Protein AF-A7RFJ0-F1 (afdb_monomer_lite)

Sequence (125 aa):
MSFSPSDTSSQEKAMESMQNCIADVRLWARKNSSLMLNDKKTEFMIIGTRQQLLKVNIAGISVGDDVIMKSTPVRNLGSWFDETFSIATHITKTCSASFFHLHKYASTSPSKLLRRWCMHSSRVG

Foldseek 3Di:
DDFDLQDPVSLVVVLVVVQVVLVVVQVCCVVPPVDHDDLVLDADEAADDPVSVVSHPDQFHDHPPDTHGHDPQDADPHQTAGNPRDRVVVVVVVVVVVVVVVVVVVPQDPVNVVVVVVVVVVVVD

Organism: Nematostella vectensis (NCBI:txid45351)

Secondary structure (DSSP, 8-state):
----TT-HHHHHHHHHHHHHHHHHHHHHHHHHT-----GGG--B-----HHHHTT----EEEETTEEEEB-SSEEETTEEE-TT--SHHHHHHHHHHHHHHHHHHHTS-HHHHHHHHHHHHTT--

Radius of gyration: 22.12 Å; chains: 1; bounding box: 42×33×64 Å

pLDDT: mean 88.59, std 8.79, range [50.03, 97.06]

Structure (mmCIF, N/CA/C/O backbone):
data_AF-A7RFJ0-F1
#
_entry.id   AF-A7RFJ0-F1
#
loop_
_atom_site.group_PDB
_atom_site.id
_atom_site.type_symbol
_atom_site.label_atom_id
_atom_site.label_alt_id
_atom_site.label_comp_id
_atom_site.label_asym_id
_atom_site.label_entity_id
_atom_site.label_seq_id
_atom_site.pdbx_PDB_ins_code
_atom_site.Cartn_x
_atom_site.Cartn_y
_atom_site.Cartn_z
_atom_site.occupancy
_atom_site.B_iso_or_equiv
_atom_site.auth_seq_id
_atom_site.auth_comp_id
_atom_site.auth_asym_id
_atom_site.auth_atom_id
_atom_site.pdbx_PDB_model_num
ATOM 1 N N . MET A 1 1 ? -2.115 8.066 11.950 1.00 61.06 1 MET A N 1
ATOM 2 C CA . MET A 1 1 ? -2.956 7.399 12.967 1.00 61.06 1 MET A CA 1
ATOM 3 C C . MET A 1 1 ? -2.152 6.268 13.571 1.00 61.06 1 MET A C 1
ATOM 5 O O . MET A 1 1 ? -1.470 5.583 12.821 1.00 61.06 1 MET A O 1
ATOM 9 N N . SER A 1 2 ? -2.178 6.115 14.891 1.00 76.75 2 SER A N 1
ATOM 10 C CA . SER A 1 2 ? -1.557 4.983 15.584 1.00 76.75 2 SER A CA 1
ATOM 11 C C . SER A 1 2 ? -2.675 4.084 16.096 1.00 76.75 2 SER A C 1
ATOM 13 O O . SER A 1 2 ? -3.666 4.597 16.611 1.00 76.75 2 SER A O 1
ATOM 15 N N . PHE A 1 3 ? -2.546 2.774 15.920 1.00 87.94 3 PHE A N 1
ATOM 16 C CA . PHE A 1 3 ? -3.514 1.795 16.402 1.00 87.94 3 PHE A CA 1
ATOM 17 C C . PHE A 1 3 ? -2.772 0.605 17.004 1.00 87.94 3 PHE A C 1
ATOM 19 O O . PHE A 1 3 ? -1.637 0.313 16.622 1.00 87.94 3 PHE A O 1
ATOM 26 N N . SER A 1 4 ? -3.400 -0.071 17.963 1.00 90.00 4 SER A N 1
ATOM 27 C CA . SER A 1 4 ? -2.850 -1.292 18.541 1.00 90.00 4 SER A CA 1
ATOM 28 C C . SER A 1 4 ? -3.189 -2.469 17.627 1.00 90.00 4 SER A C 1
ATOM 30 O O . SER A 1 4 ? -4.363 -2.815 17.511 1.00 90.00 4 SER A O 1
ATOM 32 N N . PRO A 1 5 ? -2.207 -3.132 16.994 1.00 87.25 5 PRO A N 1
ATOM 33 C CA . PRO A 1 5 ? -2.489 -4.261 16.116 1.00 87.25 5 PRO A CA 1
ATOM 34 C C . PRO A 1 5 ? -2.922 -5.511 16.892 1.00 87.25 5 PRO A C 1
ATOM 36 O O . PRO A 1 5 ? -3.363 -6.466 16.280 1.00 87.25 5 PRO A O 1
ATOM 39 N N . SER A 1 6 ? -2.805 -5.538 18.222 1.00 89.25 6 SER A N 1
ATOM 40 C CA . SER A 1 6 ? -3.318 -6.651 19.033 1.00 89.25 6 SER A CA 1
ATOM 41 C C . SER A 1 6 ? -4.814 -6.529 19.340 1.00 89.25 6 SER A C 1
ATOM 43 O O . SER A 1 6 ? -5.420 -7.508 19.762 1.00 89.25 6 SER A O 1
ATOM 45 N N . ASP A 1 7 ? -5.398 -5.337 19.189 1.00 92.50 7 ASP A N 1
ATOM 46 C CA . ASP A 1 7 ? -6.805 -5.079 19.494 1.00 92.50 7 ASP A CA 1
ATOM 47 C C . ASP A 1 7 ? -7.617 -4.985 18.198 1.00 92.50 7 ASP A C 1
ATOM 49 O O . ASP A 1 7 ? -7.302 -4.198 17.305 1.00 92.50 7 ASP A O 1
ATOM 53 N N . THR A 1 8 ? -8.672 -5.793 18.096 1.00 91.75 8 THR A N 1
ATOM 54 C CA . THR A 1 8 ? -9.523 -5.843 16.897 1.00 91.75 8 THR A CA 1
ATOM 55 C C . THR A 1 8 ? -10.320 -4.550 16.741 1.00 91.75 8 THR A C 1
ATOM 57 O O . THR A 1 8 ? -10.358 -3.994 15.647 1.00 91.75 8 THR A O 1
ATOM 60 N N . SER A 1 9 ? -10.846 -3.989 17.837 1.00 92.88 9 SER A N 1
ATOM 61 C CA . SER A 1 9 ? -11.597 -2.727 17.780 1.00 92.88 9 SER A CA 1
ATOM 62 C C . SER A 1 9 ? -10.698 -1.566 17.347 1.00 92.88 9 SER A C 1
ATOM 64 O O . SER A 1 9 ? -11.092 -0.722 16.540 1.00 92.88 9 SER A O 1
ATOM 66 N N . SER A 1 10 ? -9.452 -1.532 17.831 1.00 93.50 10 SER A N 1
ATOM 67 C CA . SER A 1 10 ? -8.464 -0.552 17.379 1.00 93.50 10 SER A CA 1
ATOM 68 C C . SER A 1 10 ? -8.140 -0.677 15.886 1.00 93.50 10 SER A C 1
ATOM 70 O O . SER A 1 10 ? -7.924 0.354 15.247 1.00 93.50 10 SER A O 1
ATOM 72 N N . GLN A 1 11 ? -8.090 -1.893 15.333 1.00 92.88 11 GLN A N 1
ATOM 73 C CA . GLN A 1 11 ? -7.872 -2.124 13.900 1.00 92.88 11 GLN A CA 1
ATOM 74 C C . GLN A 1 11 ? -9.061 -1.661 13.056 1.00 92.88 11 GLN A C 1
ATOM 76 O O . GLN A 1 11 ? -8.864 -0.962 12.066 1.00 92.88 11 GLN A O 1
ATOM 81 N N . GLU A 1 12 ? -10.284 -1.989 13.471 1.00 93.06 12 GLU A N 1
ATOM 82 C CA . GLU A 1 12 ? -11.518 -1.564 12.796 1.00 93.06 12 GLU A CA 1
ATOM 83 C C . GLU A 1 12 ? -11.626 -0.038 12.732 1.00 93.06 12 GLU A C 1
ATOM 85 O O . GLU A 1 12 ? -11.838 0.520 11.658 1.00 93.06 12 GLU A O 1
ATOM 90 N N . LYS A 1 13 ? -11.364 0.656 13.847 1.00 94.12 13 LYS A N 1
ATOM 91 C CA . LYS A 1 13 ? -11.349 2.130 13.885 1.00 94.12 13 LYS A CA 1
ATOM 92 C C . LYS A 1 13 ? -10.289 2.729 12.965 1.00 94.12 13 LYS A C 1
ATOM 94 O O . LYS A 1 13 ? -10.523 3.759 12.332 1.00 94.12 13 LYS A O 1
ATOM 99 N N . ALA A 1 14 ? -9.108 2.112 12.901 1.00 93.38 14 ALA A N 1
ATOM 100 C CA . ALA A 1 14 ? -8.048 2.557 12.002 1.00 93.38 14 ALA A CA 1
ATOM 101 C C . ALA A 1 14 ? -8.443 2.379 10.530 1.00 93.38 14 ALA A C 1
ATOM 103 O O . ALA A 1 14 ? -8.160 3.256 9.713 1.00 93.38 14 ALA A O 1
ATOM 104 N N . MET A 1 15 ? -9.124 1.277 10.210 1.00 93.62 15 MET A N 1
ATOM 105 C CA . MET A 1 15 ? -9.657 1.007 8.879 1.00 93.62 15 MET A CA 1
ATOM 106 C C . MET A 1 15 ? -10.735 2.009 8.489 1.00 93.62 15 MET A C 1
ATOM 108 O O . MET A 1 15 ? -10.599 2.648 7.450 1.00 93.62 15 MET A O 1
ATOM 112 N N . GLU A 1 16 ? -11.728 2.229 9.348 1.00 94.56 16 GLU A N 1
ATOM 113 C CA . GLU A 1 16 ? -12.787 3.218 9.129 1.00 94.56 16 GLU A CA 1
ATOM 114 C C . GLU A 1 16 ? -12.198 4.612 8.880 1.00 94.56 16 GLU A C 1
ATOM 116 O O . GLU A 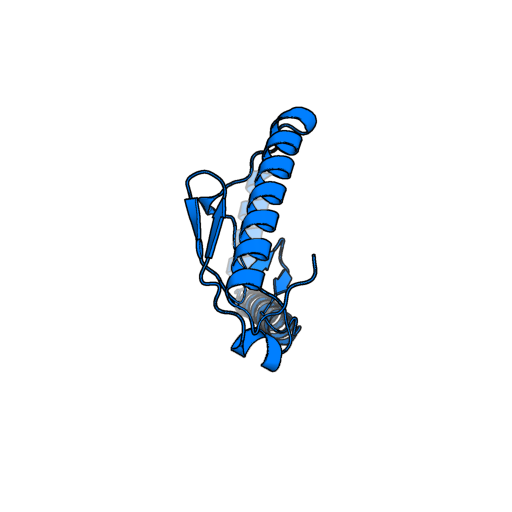1 16 ? -12.521 5.292 7.905 1.00 94.56 16 GLU A O 1
ATOM 121 N N . SER A 1 17 ? -11.247 5.018 9.719 1.00 95.06 17 SER A N 1
ATOM 122 C CA . SER A 1 17 ? -10.606 6.323 9.593 1.00 95.06 17 SER A CA 1
ATOM 123 C C . SER A 1 17 ? -9.779 6.445 8.302 1.00 95.06 17 SER A C 1
ATOM 125 O O . SER A 1 17 ? -9.741 7.514 7.690 1.00 95.06 17 SER A O 1
ATOM 127 N N . MET A 1 18 ? -9.141 5.360 7.848 1.00 94.44 18 MET A N 1
ATOM 128 C CA . MET A 1 18 ? -8.443 5.318 6.559 1.00 94.44 18 MET A CA 1
ATOM 129 C C . MET A 1 18 ? -9.421 5.410 5.381 1.00 94.44 18 MET A C 1
ATOM 131 O O . MET A 1 18 ? -9.171 6.156 4.438 1.00 94.44 18 MET A O 1
ATOM 135 N N . GLN A 1 19 ? -10.544 4.694 5.436 1.00 94.94 19 GLN A N 1
ATOM 136 C CA . GLN A 1 19 ? -11.579 4.720 4.399 1.00 94.94 19 GLN A CA 1
ATOM 137 C C . GLN A 1 19 ? -12.194 6.114 4.255 1.00 94.94 19 GLN A C 1
ATOM 139 O O . GLN A 1 19 ? -12.315 6.617 3.136 1.00 94.94 19 GLN A O 1
ATOM 144 N N . ASN A 1 20 ? -12.484 6.774 5.378 1.00 95.50 20 ASN A N 1
ATOM 145 C CA . ASN A 1 20 ? -12.961 8.156 5.398 1.00 95.50 20 ASN A CA 1
ATOM 146 C C . ASN A 1 20 ? -11.928 9.111 4.782 1.00 95.50 20 ASN A C 1
ATOM 148 O O . ASN A 1 20 ? -12.261 9.909 3.910 1.00 95.50 20 ASN A O 1
ATOM 152 N N . CYS A 1 21 ? -10.650 8.964 5.141 1.00 95.00 21 CYS A N 1
ATOM 153 C CA . CYS A 1 21 ? -9.576 9.760 4.547 1.00 95.00 21 CYS A CA 1
ATOM 154 C C . CYS A 1 21 ? -9.469 9.555 3.025 1.00 95.00 21 CYS A C 1
ATOM 156 O O . CYS A 1 21 ? -9.318 10.520 2.274 1.00 95.00 21 CYS A O 1
ATOM 158 N N . ILE A 1 22 ? -9.586 8.315 2.543 1.00 93.06 22 ILE A N 1
ATOM 159 C CA . ILE A 1 22 ? -9.594 8.021 1.105 1.00 93.06 22 ILE A CA 1
ATOM 160 C C . ILE A 1 22 ? -10.800 8.686 0.427 1.00 93.06 22 ILE A C 1
ATOM 162 O O . ILE A 1 22 ? -10.648 9.241 -0.664 1.00 93.06 22 ILE A O 1
ATOM 166 N N . ALA A 1 23 ? -11.980 8.672 1.052 1.00 93.19 23 ALA A N 1
ATOM 167 C CA . ALA A 1 23 ? -13.164 9.353 0.532 1.00 93.19 23 ALA A CA 1
ATOM 168 C C . ALA A 1 23 ? -12.940 10.871 0.406 1.00 93.19 23 ALA A C 1
ATOM 170 O O . ALA A 1 23 ? -13.220 11.441 -0.653 1.00 93.19 23 ALA A O 1
ATOM 171 N N . ASP A 1 24 ? -12.343 11.503 1.417 1.00 94.44 24 ASP A N 1
ATOM 172 C CA . ASP A 1 24 ? -12.002 12.930 1.394 1.00 94.44 24 ASP A CA 1
ATOM 173 C C . ASP A 1 24 ? -11.001 13.261 0.281 1.00 94.44 24 ASP A C 1
ATOM 175 O O . ASP A 1 24 ? -11.202 14.206 -0.489 1.00 94.44 24 ASP A O 1
ATOM 179 N N . VAL A 1 25 ? -9.952 12.446 0.125 1.00 91.94 25 VAL A N 1
ATOM 180 C CA . VAL A 1 25 ? -8.966 12.602 -0.956 1.00 91.94 25 VAL A CA 1
ATOM 181 C C . VAL A 1 25 ? -9.626 12.443 -2.327 1.00 91.94 25 VAL A C 1
ATOM 183 O O . VAL A 1 25 ? -9.327 13.215 -3.240 1.00 91.94 25 VAL A O 1
ATOM 186 N N . ARG A 1 26 ? -10.559 11.495 -2.491 1.00 90.56 26 ARG A N 1
ATOM 187 C CA . ARG A 1 26 ? -11.324 11.316 -3.739 1.00 90.56 26 ARG A CA 1
ATOM 188 C C . ARG A 1 26 ? -12.165 12.542 -4.062 1.00 90.56 26 ARG A C 1
ATOM 190 O O . ARG A 1 26 ? -12.161 12.991 -5.209 1.00 90.56 26 ARG A O 1
ATOM 197 N N . LEU A 1 27 ? -12.880 13.078 -3.076 1.00 91.88 27 LEU A N 1
ATOM 198 C CA . LEU A 1 27 ? -13.691 14.284 -3.241 1.00 91.88 27 LEU A CA 1
ATOM 199 C C . LEU A 1 27 ? -12.818 15.482 -3.614 1.00 91.88 27 LEU A C 1
ATOM 201 O O . LEU A 1 27 ? -13.122 16.193 -4.574 1.00 91.88 27 LEU A O 1
ATOM 205 N N . TRP A 1 28 ? -11.703 15.671 -2.908 1.00 93.94 28 TRP A N 1
ATOM 206 C CA . TRP A 1 28 ? -10.755 16.740 -3.192 1.00 93.94 28 TRP A CA 1
ATOM 207 C C . TRP A 1 28 ? -10.147 16.619 -4.596 1.00 93.94 28 TRP A C 1
ATOM 209 O O . TRP A 1 28 ? -10.123 17.613 -5.322 1.00 93.94 28 TRP A O 1
ATOM 219 N N . ALA A 1 29 ? -9.711 15.425 -5.008 1.00 91.19 29 ALA A N 1
ATOM 220 C CA . ALA A 1 29 ? -9.090 15.195 -6.313 1.00 91.19 29 ALA A CA 1
ATOM 221 C C . ALA A 1 29 ? -10.069 15.444 -7.472 1.00 91.19 29 ALA A C 1
ATOM 223 O O . ALA A 1 29 ? -9.740 16.135 -8.438 1.00 91.19 29 ALA A O 1
ATOM 224 N N . ARG A 1 30 ? -11.315 14.970 -7.342 1.00 88.94 30 ARG A N 1
ATOM 225 C CA . ARG A 1 30 ? -12.365 15.247 -8.333 1.00 88.94 30 ARG A CA 1
ATOM 226 C C . ARG A 1 30 ? -12.667 16.740 -8.435 1.00 88.94 30 ARG A C 1
ATOM 228 O O . ARG A 1 30 ? -12.839 17.246 -9.537 1.00 88.94 30 ARG A O 1
ATOM 235 N N . LYS A 1 31 ? -12.727 17.440 -7.297 1.00 91.06 31 LYS A N 1
ATOM 236 C CA . LYS A 1 31 ? -13.086 18.862 -7.247 1.00 91.06 31 LYS A CA 1
ATOM 237 C C . LYS A 1 31 ? -11.969 19.789 -7.737 1.00 91.06 31 LYS A C 1
ATOM 239 O O . LYS A 1 31 ? -12.278 20.815 -8.331 1.00 91.06 31 LYS A O 1
ATOM 244 N N . ASN A 1 32 ? -10.701 19.462 -7.470 1.00 90.69 32 ASN A N 1
ATOM 245 C CA . ASN A 1 32 ? -9.591 20.414 -7.617 1.00 90.69 32 ASN A CA 1
ATOM 246 C C . ASN A 1 32 ? -8.538 20.033 -8.666 1.00 90.69 32 ASN A C 1
ATOM 248 O O . ASN A 1 32 ? -7.758 20.896 -9.057 1.00 90.69 32 ASN A O 1
ATOM 252 N N . SER A 1 33 ? -8.466 18.776 -9.112 1.00 83.56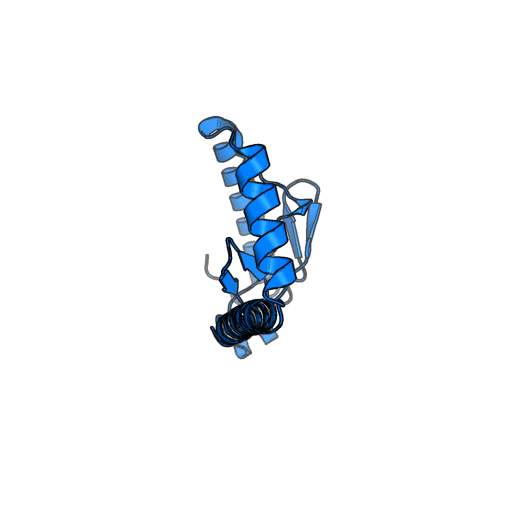 33 SER A N 1
ATOM 253 C CA . SER A 1 33 ? -7.402 18.323 -10.022 1.00 83.56 33 SER A CA 1
ATOM 254 C C . SER A 1 33 ? -7.898 17.531 -11.232 1.00 83.56 33 SER A C 1
ATOM 256 O O . SER A 1 33 ? -7.078 17.087 -12.033 1.00 83.56 33 SER A O 1
ATOM 258 N N . SER A 1 34 ? -9.218 17.357 -11.389 1.00 84.06 34 SER A N 1
ATOM 259 C CA . SER A 1 34 ? -9.836 16.502 -12.421 1.00 84.06 34 SER A CA 1
ATOM 260 C C . SER A 1 34 ? -9.255 15.078 -12.457 1.00 84.06 34 SER A C 1
ATOM 262 O O . SER A 1 34 ? -9.345 14.383 -13.469 1.00 84.06 34 SER A O 1
ATOM 264 N N . LEU A 1 35 ? -8.652 14.630 -11.350 1.00 85.50 35 LEU A N 1
ATOM 265 C CA . LEU A 1 35 ? -8.082 13.298 -11.208 1.00 85.50 35 LEU A CA 1
ATOM 266 C C . LEU A 1 35 ? -9.138 12.347 -10.647 1.00 85.50 35 LEU A C 1
ATOM 268 O O . LEU A 1 35 ? -9.819 12.643 -9.664 1.00 85.50 35 LEU A O 1
ATOM 272 N N . MET A 1 36 ? -9.238 11.168 -11.256 1.00 83.00 36 MET A N 1
ATOM 273 C CA . MET A 1 36 ? -10.082 10.079 -10.777 1.00 83.00 36 MET A CA 1
ATOM 274 C C . MET A 1 36 ? -9.215 8.900 -10.345 1.00 83.00 36 MET A C 1
ATOM 276 O O . MET A 1 36 ? -8.366 8.427 -11.101 1.00 83.00 36 MET A O 1
ATOM 280 N N . LEU A 1 37 ? -9.455 8.413 -9.128 1.00 81.25 37 LEU A N 1
ATOM 281 C CA . LEU A 1 37 ? -8.899 7.149 -8.659 1.00 81.25 37 LEU A CA 1
ATOM 282 C C . LEU A 1 37 ? -9.526 5.997 -9.450 1.00 81.25 37 LEU A C 1
ATOM 284 O O . LEU A 1 37 ? -10.746 5.921 -9.591 1.00 81.25 37 LEU A O 1
ATOM 288 N N . ASN A 1 38 ? -8.673 5.131 -9.998 1.00 83.69 38 ASN A N 1
ATOM 289 C CA . ASN A 1 38 ? -9.093 3.927 -10.700 1.00 83.69 38 ASN A CA 1
ATOM 290 C C . ASN A 1 38 ? -9.084 2.763 -9.714 1.00 83.69 38 ASN A C 1
ATOM 292 O O . ASN A 1 38 ? -8.044 2.140 -9.496 1.00 83.69 38 ASN A O 1
ATOM 296 N N . ASP A 1 39 ? -10.245 2.485 -9.135 1.00 80.31 39 ASP A N 1
ATOM 297 C CA . ASP A 1 39 ? -10.403 1.489 -8.073 1.00 80.31 39 ASP A CA 1
ATOM 298 C C . ASP A 1 39 ? -9.920 0.104 -8.536 1.00 80.31 39 ASP A C 1
ATOM 300 O O . ASP A 1 39 ? -9.146 -0.544 -7.838 1.00 80.31 39 ASP A O 1
ATOM 304 N N . LYS A 1 40 ? -10.188 -0.266 -9.798 1.00 81.38 40 LYS A N 1
ATOM 305 C CA . LYS A 1 40 ? -9.728 -1.529 -10.410 1.00 81.38 40 LYS A CA 1
ATOM 306 C C . LYS A 1 40 ? -8.209 -1.674 -10.527 1.00 81.38 40 LYS A C 1
ATOM 308 O O . LYS A 1 40 ? -7.721 -2.786 -10.703 1.00 81.38 40 LYS A O 1
ATOM 313 N N . LYS A 1 41 ? -7.462 -0.567 -10.528 1.00 84.88 41 LYS A N 1
ATOM 314 C CA . LYS A 1 41 ? -5.988 -0.559 -10.588 1.00 84.88 41 LYS A CA 1
ATOM 315 C C . LYS A 1 41 ? -5.343 -0.207 -9.250 1.00 84.88 41 LYS A C 1
ATOM 317 O O . LYS A 1 41 ? -4.120 -0.122 -9.185 1.00 84.88 41 LYS A O 1
ATOM 322 N N . THR A 1 42 ? -6.141 0.067 -8.225 1.00 88.94 42 THR A N 1
ATOM 323 C CA . THR A 1 42 ? -5.622 0.477 -6.926 1.00 88.94 42 THR A CA 1
ATOM 324 C C . THR A 1 42 ? -5.222 -0.770 -6.149 1.00 88.94 42 THR A C 1
ATOM 326 O O . THR A 1 42 ? -6.007 -1.701 -6.008 1.00 88.94 42 THR A O 1
ATOM 329 N N . GLU A 1 43 ? -3.986 -0.793 -5.661 1.00 92.38 43 GLU A N 1
ATOM 330 C CA . GLU A 1 43 ? -3.449 -1.876 -4.838 1.00 92.38 43 GLU A CA 1
ATOM 331 C C . GLU A 1 43 ? -3.337 -1.403 -3.386 1.00 92.38 43 GLU A C 1
ATOM 333 O O . GLU A 1 43 ? -2.993 -0.248 -3.120 1.00 92.38 43 GLU A O 1
ATOM 338 N N . PHE A 1 44 ? -3.606 -2.302 -2.441 1.00 92.88 44 PHE A N 1
ATOM 339 C CA . PHE A 1 44 ? -3.487 -2.044 -1.009 1.00 92.88 44 PHE A CA 1
ATOM 340 C C . PHE A 1 44 ? -2.440 -2.972 -0.392 1.00 92.88 44 PHE A C 1
ATOM 342 O O . PHE A 1 44 ? -2.423 -4.173 -0.668 1.00 92.88 44 PHE A O 1
ATOM 349 N N . MET A 1 45 ? -1.581 -2.422 0.467 1.00 94.44 45 MET A N 1
ATOM 350 C CA . MET A 1 45 ? -0.575 -3.162 1.228 1.00 94.44 45 MET A CA 1
ATOM 351 C C . MET A 1 45 ? -0.412 -2.535 2.613 1.00 94.44 45 MET A C 1
ATOM 353 O O . MET A 1 45 ? -0.524 -1.320 2.772 1.00 94.44 45 MET A O 1
ATOM 357 N N . ILE A 1 46 ? -0.104 -3.366 3.607 1.00 93.31 46 ILE A N 1
ATOM 358 C CA . ILE A 1 46 ? 0.243 -2.935 4.962 1.00 93.31 46 ILE A CA 1
ATOM 359 C C . ILE A 1 46 ? 1.742 -3.133 5.140 1.00 93.31 46 ILE A C 1
ATOM 361 O O . ILE A 1 46 ? 2.259 -4.206 4.837 1.00 93.31 46 ILE A O 1
ATOM 365 N N . ILE A 1 47 ? 2.423 -2.097 5.622 1.00 93.25 47 ILE A N 1
ATOM 366 C CA . ILE A 1 47 ? 3.864 -2.123 5.860 1.00 93.25 47 ILE A CA 1
ATOM 367 C C . ILE A 1 47 ? 4.117 -2.225 7.361 1.00 93.25 47 ILE A C 1
ATOM 369 O O . ILE A 1 47 ? 3.532 -1.476 8.145 1.00 93.25 47 ILE A O 1
ATOM 373 N N . GLY A 1 48 ? 5.008 -3.126 7.765 1.00 92.38 48 GLY A N 1
ATOM 374 C CA . GLY A 1 48 ? 5.415 -3.256 9.157 1.00 92.38 48 GLY A CA 1
ATOM 375 C C . GLY A 1 48 ? 6.496 -4.304 9.371 1.00 92.38 48 GLY A C 1
ATOM 376 O O . GLY A 1 48 ? 6.883 -5.047 8.472 1.00 92.38 48 GLY A O 1
ATOM 377 N N . THR A 1 49 ? 6.982 -4.391 10.605 1.00 92.19 49 THR A N 1
ATOM 378 C CA . THR A 1 49 ? 7.836 -5.515 11.005 1.00 92.19 49 THR A CA 1
ATOM 379 C C . THR A 1 49 ? 7.039 -6.816 10.964 1.00 92.19 49 THR A C 1
ATOM 381 O O . THR A 1 49 ? 5.825 -6.824 11.186 1.00 92.19 49 THR A O 1
ATOM 384 N N . ARG A 1 50 ? 7.720 -7.949 10.768 1.00 91.88 50 ARG A N 1
ATOM 385 C CA . ARG A 1 50 ? 7.082 -9.275 10.771 1.00 91.88 50 ARG A CA 1
ATOM 386 C C . ARG A 1 50 ? 6.219 -9.497 12.020 1.00 91.88 50 ARG A C 1
ATOM 388 O O . ARG A 1 50 ? 5.117 -10.019 11.924 1.00 91.88 50 ARG A O 1
ATOM 395 N N . GLN A 1 51 ? 6.686 -9.053 13.185 1.00 92.56 51 GLN A N 1
ATOM 396 C CA . GLN A 1 51 ? 5.975 -9.175 14.458 1.00 92.56 51 GLN A CA 1
ATOM 397 C C . GLN A 1 51 ? 4.689 -8.338 14.514 1.00 92.56 51 GLN A C 1
ATOM 399 O O . GLN 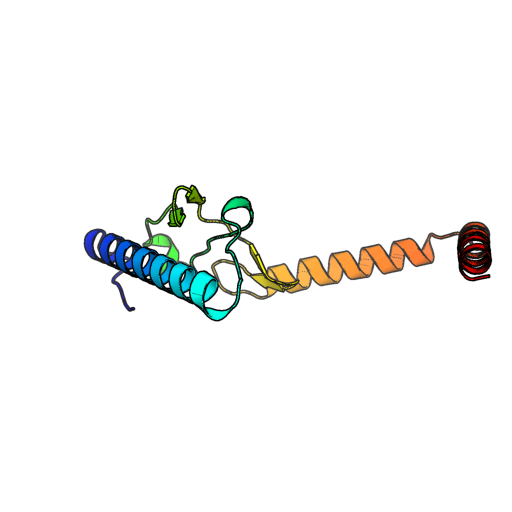A 1 51 ? 3.741 -8.734 15.188 1.00 92.56 51 GLN A O 1
ATOM 404 N N . GLN A 1 52 ? 4.651 -7.184 13.844 1.00 91.62 52 GLN A N 1
ATOM 405 C CA . GLN A 1 52 ? 3.440 -6.367 13.727 1.00 91.62 52 GLN A CA 1
ATOM 406 C C . GLN A 1 52 ? 2.467 -6.989 12.729 1.00 91.62 52 GLN A C 1
ATOM 408 O O . GLN A 1 52 ? 1.292 -7.135 13.048 1.00 91.62 52 GLN A O 1
ATOM 413 N N . LEU A 1 53 ? 2.962 -7.411 11.563 1.00 92.31 53 LEU A N 1
ATOM 414 C CA . LEU A 1 53 ? 2.140 -8.000 10.504 1.00 92.31 53 LEU A CA 1
ATOM 415 C C . LEU A 1 53 ? 1.428 -9.281 10.957 1.00 92.31 53 LEU A C 1
ATOM 417 O O . LEU A 1 53 ? 0.289 -9.501 10.567 1.00 92.31 53 LEU A O 1
ATOM 421 N N . LEU A 1 54 ? 2.047 -10.075 11.838 1.00 92.88 54 LEU A N 1
ATOM 422 C CA . LEU A 1 54 ? 1.420 -11.260 12.442 1.00 92.88 54 LEU A CA 1
ATOM 423 C C . LEU A 1 54 ? 0.196 -10.948 13.316 1.00 92.88 54 LEU A C 1
ATOM 425 O O . LEU A 1 54 ? -0.612 -11.836 13.562 1.00 92.88 54 LEU A O 1
ATOM 429 N N . LYS A 1 55 ? 0.077 -9.717 13.820 1.00 93.81 55 LYS A N 1
ATOM 430 C CA . LYS A 1 55 ? -1.032 -9.289 14.686 1.00 93.81 55 LYS A CA 1
ATOM 431 C C . LYS A 1 55 ? -2.157 -8.624 13.891 1.00 93.81 55 LYS A C 1
ATOM 433 O O . LYS A 1 55 ? -3.295 -8.582 14.343 1.00 93.81 55 LYS A O 1
ATOM 438 N N . VAL A 1 56 ? -1.837 -8.109 12.705 1.00 92.38 56 VAL A N 1
ATOM 439 C CA . VAL A 1 56 ? -2.790 -7.390 11.865 1.00 92.38 56 VAL A CA 1
ATOM 440 C C . VAL A 1 56 ? -3.727 -8.373 11.162 1.00 92.38 56 VAL A C 1
ATOM 442 O O . VAL A 1 56 ? -3.299 -9.166 10.325 1.00 92.38 56 VAL A O 1
ATOM 445 N N . ASN A 1 57 ? -5.021 -8.265 11.452 1.00 92.44 57 ASN A N 1
ATOM 446 C CA . ASN A 1 57 ? -6.092 -9.046 10.843 1.00 92.44 57 ASN A CA 1
ATOM 447 C C . ASN A 1 57 ? -6.941 -8.174 9.903 1.00 92.44 57 ASN A C 1
ATOM 449 O O . ASN A 1 57 ? -8.137 -7.982 10.101 1.00 92.44 57 ASN A O 1
ATOM 453 N N . ILE A 1 58 ? -6.295 -7.610 8.883 1.00 92.19 58 ILE A N 1
ATOM 454 C CA . ILE A 1 58 ? -6.931 -6.754 7.875 1.00 92.19 58 ILE A CA 1
ATOM 455 C C . ILE A 1 58 ? -6.743 -7.410 6.506 1.00 92.19 58 ILE A C 1
ATOM 457 O O . ILE A 1 58 ? -5.618 -7.523 6.006 1.00 92.19 58 ILE A O 1
ATOM 461 N N . ALA A 1 59 ? -7.848 -7.853 5.904 1.00 91.75 59 ALA A N 1
ATOM 462 C CA . ALA A 1 59 ? -7.846 -8.553 4.618 1.00 91.75 59 ALA A CA 1
ATOM 463 C C . ALA A 1 59 ? -8.008 -7.613 3.411 1.00 91.75 59 ALA A C 1
ATOM 465 O O . ALA A 1 59 ? -7.508 -7.918 2.329 1.00 91.75 59 ALA A O 1
ATOM 466 N N . GLY A 1 60 ? -8.665 -6.468 3.590 1.00 93.56 60 GLY A N 1
ATOM 467 C CA . GLY A 1 60 ? -8.915 -5.508 2.522 1.00 93.56 60 GLY A CA 1
ATOM 468 C C . GLY A 1 60 ? -9.488 -4.196 3.041 1.00 93.56 60 GLY A C 1
ATOM 469 O O . GLY A 1 60 ? -9.802 -4.076 4.225 1.00 93.56 60 GLY A O 1
ATOM 470 N N . ILE A 1 61 ? -9.600 -3.220 2.145 1.00 93.69 61 ILE A N 1
ATOM 471 C CA . ILE A 1 61 ? -10.112 -1.878 2.414 1.00 93.69 61 ILE A CA 1
ATOM 472 C C . ILE A 1 61 ? -11.182 -1.511 1.385 1.00 93.69 61 ILE A C 1
ATOM 474 O O . ILE A 1 61 ? -10.970 -1.670 0.183 1.00 93.69 61 ILE A O 1
ATOM 478 N N . SER A 1 62 ? -12.332 -1.013 1.839 1.00 92.50 62 SER A N 1
ATOM 479 C CA . SER A 1 62 ? -13.359 -0.495 0.922 1.00 92.50 62 SER A CA 1
ATOM 480 C C . SER A 1 62 ? -12.971 0.888 0.411 1.00 92.50 62 SER A C 1
ATOM 482 O O . SER A 1 62 ? -12.651 1.777 1.201 1.00 92.50 62 SER A O 1
ATOM 484 N N . VAL A 1 63 ? -13.023 1.076 -0.902 1.00 89.19 63 VAL A N 1
ATOM 485 C CA . VAL A 1 63 ? -12.708 2.331 -1.582 1.00 89.19 63 VAL A CA 1
ATOM 486 C C . VAL A 1 63 ? -13.825 2.618 -2.579 1.00 89.19 63 VAL A C 1
ATOM 488 O O . VAL A 1 63 ? -13.831 2.105 -3.692 1.00 89.19 63 VAL A O 1
ATOM 491 N N . GLY A 1 64 ? -14.764 3.490 -2.198 1.00 84.44 64 GLY A N 1
ATOM 492 C CA . GLY A 1 64 ? -16.004 3.671 -2.965 1.00 84.44 64 GLY A CA 1
ATOM 493 C C . GLY A 1 64 ? -16.862 2.411 -2.887 1.00 84.44 64 GLY A C 1
ATOM 494 O O . GLY A 1 64 ? -17.115 1.934 -1.785 1.00 84.44 64 GLY A O 1
ATOM 495 N N . ASP A 1 65 ? -17.254 1.876 -4.042 1.00 87.19 65 ASP A N 1
ATOM 496 C CA . ASP A 1 65 ? -18.099 0.677 -4.142 1.00 87.19 65 ASP A CA 1
ATOM 497 C C . ASP A 1 65 ? -17.287 -0.630 -4.251 1.00 87.19 65 ASP A C 1
ATOM 499 O O . ASP A 1 65 ? -17.858 -1.720 -4.220 1.00 87.19 65 ASP A O 1
ATOM 503 N N . ASP A 1 66 ? -15.957 -0.534 -4.362 1.00 90.44 66 ASP A N 1
ATOM 504 C CA . ASP A 1 66 ? -15.056 -1.679 -4.501 1.00 90.44 66 ASP A CA 1
ATOM 505 C C . ASP A 1 66 ? -14.343 -2.008 -3.178 1.00 90.44 66 ASP A C 1
ATOM 507 O O . ASP A 1 66 ? -14.000 -1.129 -2.381 1.00 90.44 66 ASP A O 1
ATOM 511 N N . VAL A 1 67 ? -14.054 -3.296 -2.965 1.00 92.69 67 VAL A N 1
ATOM 512 C CA . VAL A 1 67 ? -13.188 -3.776 -1.877 1.00 92.69 67 VAL A CA 1
ATOM 513 C C . VAL A 1 67 ? -11.834 -4.161 -2.456 1.00 92.69 67 VAL A C 1
ATOM 515 O O . VAL A 1 67 ? -11.721 -5.086 -3.259 1.00 92.69 67 VAL A O 1
ATOM 518 N N . ILE A 1 68 ? -10.790 -3.462 -2.021 1.00 93.62 68 ILE A N 1
ATOM 519 C CA . ILE A 1 68 ? -9.416 -3.707 -2.450 1.00 93.62 68 ILE A CA 1
ATOM 520 C C . ILE A 1 68 ? -8.761 -4.660 -1.459 1.00 93.62 68 ILE A C 1
ATOM 522 O O . ILE A 1 68 ? -8.557 -4.325 -0.290 1.00 93.62 68 ILE A O 1
ATOM 526 N N . MET A 1 69 ? -8.409 -5.852 -1.931 1.00 94.81 69 MET A N 1
ATOM 527 C CA . MET A 1 69 ? -7.745 -6.863 -1.113 1.00 94.81 69 MET A CA 1
ATOM 528 C C . MET A 1 69 ? -6.278 -6.506 -0.864 1.00 94.81 69 MET A C 1
ATOM 530 O O . MET A 1 69 ? -5.603 -5.918 -1.712 1.00 94.81 69 MET A O 1
ATOM 534 N N . LYS A 1 70 ? -5.766 -6.904 0.304 1.00 94.38 70 LYS A N 1
ATOM 535 C CA . LYS A 1 70 ? -4.344 -6.789 0.634 1.00 94.38 70 LYS A CA 1
ATOM 536 C C . LYS A 1 70 ? -3.508 -7.584 -0.374 1.00 94.38 70 LYS A C 1
ATOM 538 O O . LYS A 1 70 ? -3.793 -8.746 -0.654 1.00 94.38 70 LYS A O 1
ATOM 543 N N . SER A 1 71 ? -2.443 -6.966 -0.865 1.00 93.88 71 SER A N 1
ATOM 544 C CA . SER A 1 71 ? -1.530 -7.515 -1.865 1.00 93.88 71 SER A CA 1
ATOM 545 C C . SER A 1 71 ? -0.080 -7.219 -1.485 1.00 93.88 71 SER A C 1
ATOM 547 O O . SER A 1 71 ? 0.218 -6.203 -0.858 1.00 93.88 71 SER A O 1
ATOM 549 N N . THR A 1 72 ? 0.826 -8.138 -1.815 1.00 93.31 72 THR A N 1
ATOM 550 C CA . THR A 1 72 ? 2.272 -7.955 -1.667 1.00 93.31 72 THR A CA 1
ATOM 551 C C . THR A 1 72 ? 3.013 -8.946 -2.582 1.00 93.31 72 THR A C 1
ATOM 553 O O . THR A 1 72 ? 2.574 -10.093 -2.698 1.00 93.31 72 THR A O 1
ATOM 556 N N . PRO A 1 73 ? 4.113 -8.550 -3.249 1.00 94.19 73 PRO A N 1
ATOM 557 C CA . PRO A 1 73 ? 4.612 -7.182 -3.381 1.00 94.19 73 PRO A CA 1
ATOM 558 C C . PRO A 1 73 ? 3.755 -6.357 -4.355 1.00 94.19 73 PRO A C 1
ATOM 560 O O . PRO A 1 73 ? 3.188 -6.901 -5.300 1.00 94.19 73 PRO A O 1
ATOM 563 N N . VAL A 1 74 ? 3.712 -5.041 -4.163 1.00 94.38 74 VAL A N 1
ATOM 564 C CA . VAL A 1 74 ? 2.978 -4.096 -5.030 1.00 94.38 74 VAL A CA 1
ATOM 565 C C . VAL A 1 74 ? 3.940 -3.276 -5.884 1.00 94.38 74 VAL A C 1
ATOM 567 O O . VAL A 1 74 ? 5.092 -3.051 -5.488 1.00 94.38 74 VAL A O 1
ATOM 570 N N . ARG A 1 75 ? 3.494 -2.813 -7.060 1.00 93.00 75 ARG A N 1
ATOM 571 C CA . ARG A 1 75 ? 4.335 -2.016 -7.969 1.00 93.00 75 ARG A CA 1
ATOM 572 C C . ARG A 1 75 ? 3.754 -0.626 -8.186 1.00 93.00 75 ARG A C 1
ATOM 574 O O . ARG A 1 75 ? 2.851 -0.439 -8.993 1.00 93.00 75 ARG A O 1
ATOM 581 N N . ASN A 1 76 ? 4.378 0.378 -7.577 1.00 91.31 76 ASN A N 1
ATOM 582 C CA . ASN A 1 76 ? 3.989 1.776 -7.747 1.00 91.31 76 ASN A CA 1
ATOM 583 C C . ASN A 1 76 ? 5.029 2.524 -8.600 1.00 91.31 76 ASN A C 1
ATOM 585 O O . ASN A 1 76 ? 6.214 2.541 -8.273 1.00 91.31 76 ASN A O 1
ATOM 589 N N . LEU A 1 77 ? 4.583 3.088 -9.732 1.00 91.06 77 LEU A N 1
ATOM 590 C CA . LEU A 1 77 ? 5.371 3.921 -10.661 1.00 91.06 77 LEU A CA 1
ATOM 591 C C . LEU A 1 77 ? 6.732 3.338 -11.097 1.00 91.06 77 LEU A C 1
ATOM 593 O O . LEU A 1 77 ? 7.632 4.064 -11.501 1.00 91.06 77 LEU A O 1
ATOM 597 N N . GLY A 1 78 ? 6.881 2.012 -11.067 1.00 91.69 78 GLY A N 1
ATOM 598 C CA . GLY A 1 78 ? 8.123 1.332 -11.448 1.00 91.69 78 GLY A CA 1
ATOM 599 C C . GLY A 1 78 ? 8.883 0.694 -10.294 1.00 91.69 78 GLY A C 1
ATOM 600 O O . GLY A 1 78 ? 9.631 -0.257 -10.526 1.00 91.69 78 GLY A O 1
ATOM 601 N N . SER A 1 79 ? 8.626 1.144 -9.071 1.00 92.94 79 SER A N 1
ATOM 602 C CA . SER A 1 79 ? 9.246 0.637 -7.853 1.00 92.94 79 SER A CA 1
ATOM 603 C C . SER A 1 79 ? 8.427 -0.505 -7.263 1.00 92.94 79 SER A C 1
ATOM 605 O O . SER A 1 79 ? 7.197 -0.468 -7.261 1.00 92.94 79 SER A O 1
ATOM 607 N N . TRP A 1 80 ? 9.124 -1.531 -6.780 1.00 95.31 80 TRP A N 1
ATOM 608 C CA . TRP A 1 80 ? 8.510 -2.679 -6.120 1.00 95.31 80 TRP A CA 1
ATOM 609 C C . TRP A 1 80 ? 8.614 -2.492 -4.614 1.00 95.31 80 TRP A C 1
ATOM 611 O O . TRP A 1 80 ? 9.697 -2.179 -4.122 1.00 95.31 80 TRP A O 1
ATOM 621 N N . PHE A 1 81 ? 7.512 -2.721 -3.911 1.00 94.75 81 PHE A N 1
ATOM 622 C CA . PHE A 1 81 ? 7.430 -2.617 -2.460 1.00 94.75 81 PHE A CA 1
ATOM 623 C C . PHE A 1 81 ? 6.902 -3.928 -1.889 1.00 94.75 81 PHE A C 1
ATOM 625 O O . PHE A 1 81 ? 5.953 -4.496 -2.429 1.00 94.75 81 PHE A O 1
ATOM 632 N N . ASP A 1 82 ? 7.501 -4.396 -0.799 1.00 94.25 82 ASP A N 1
ATOM 633 C CA . ASP A 1 82 ? 6.980 -5.515 -0.016 1.00 94.25 82 ASP A CA 1
ATOM 634 C C . ASP A 1 82 ? 6.497 -5.062 1.367 1.00 94.25 82 ASP A C 1
ATOM 636 O O . ASP A 1 82 ? 6.712 -3.922 1.787 1.00 94.25 82 ASP A O 1
ATOM 640 N N . GLU A 1 83 ? 5.801 -5.960 2.063 1.00 94.06 83 GLU A N 1
ATOM 641 C CA . GLU A 1 83 ? 5.174 -5.690 3.364 1.00 94.06 83 GLU A CA 1
ATOM 642 C C . GLU A 1 83 ? 6.189 -5.391 4.479 1.00 94.06 83 GLU A C 1
ATOM 644 O O . GLU A 1 83 ? 5.864 -4.724 5.459 1.00 94.06 83 GLU A O 1
ATOM 649 N N . THR A 1 84 ? 7.442 -5.822 4.314 1.00 93.38 84 THR A N 1
ATOM 650 C CA . THR A 1 84 ? 8.537 -5.526 5.249 1.00 93.38 84 THR A CA 1
ATOM 651 C C . THR A 1 84 ? 9.344 -4.291 4.855 1.00 93.38 84 THR A C 1
ATOM 653 O O . THR A 1 84 ? 10.308 -3.947 5.536 1.00 93.38 84 THR A O 1
ATOM 656 N N . PHE A 1 85 ? 8.960 -3.626 3.759 1.00 90.19 85 PHE A N 1
ATOM 657 C CA . PHE A 1 85 ? 9.694 -2.527 3.135 1.00 90.19 85 PHE A CA 1
ATOM 658 C C . PHE A 1 85 ? 11.147 -2.881 2.767 1.00 90.19 85 PHE A C 1
ATOM 660 O O . PHE A 1 85 ? 12.035 -2.027 2.758 1.00 90.19 85 PHE A O 1
ATOM 667 N N . SER A 1 86 ? 11.401 -4.153 2.459 1.00 92.69 86 SER A N 1
ATOM 668 C CA . SER A 1 86 ? 12.692 -4.613 1.967 1.00 92.69 86 SER A CA 1
ATOM 669 C C . SER A 1 86 ? 12.871 -4.234 0.497 1.00 92.69 86 SER A C 1
ATOM 671 O O . SER A 1 86 ? 11.945 -4.245 -0.315 1.00 92.69 86 SER A O 1
ATOM 673 N N . ILE A 1 87 ? 14.108 -3.909 0.121 1.00 93.44 87 ILE A N 1
ATOM 674 C CA . ILE A 1 87 ? 14.460 -3.583 -1.267 1.00 93.44 87 ILE A CA 1
ATOM 675 C C . ILE A 1 87 ? 14.797 -4.832 -2.098 1.00 93.44 87 ILE A C 1
ATOM 677 O O . ILE A 1 87 ? 15.028 -4.740 -3.306 1.00 93.44 87 ILE A O 1
ATOM 681 N N . ALA A 1 88 ? 14.804 -6.018 -1.478 1.00 95.38 88 ALA A N 1
ATOM 682 C CA . ALA A 1 88 ? 15.198 -7.273 -2.118 1.00 95.38 88 ALA A CA 1
ATOM 683 C C . ALA A 1 88 ? 14.357 -7.584 -3.366 1.00 95.38 88 ALA A C 1
ATOM 685 O O . ALA A 1 88 ? 14.901 -7.947 -4.416 1.00 95.38 88 ALA A O 1
ATOM 686 N N . THR A 1 89 ? 13.038 -7.378 -3.280 1.00 95.12 89 THR A N 1
ATOM 687 C CA . THR A 1 89 ? 12.119 -7.576 -4.408 1.00 95.12 89 THR A CA 1
ATOM 688 C C . THR A 1 89 ? 12.458 -6.638 -5.562 1.00 95.12 89 THR A C 1
ATOM 690 O O . THR A 1 89 ? 12.556 -7.074 -6.712 1.00 95.12 89 THR A O 1
ATOM 693 N N . HIS A 1 90 ? 12.688 -5.357 -5.264 1.00 96.44 90 HIS A N 1
ATOM 694 C CA . HIS A 1 90 ? 13.042 -4.368 -6.274 1.00 96.44 90 HIS A CA 1
ATOM 695 C C . HIS A 1 90 ? 14.365 -4.710 -6.963 1.00 96.44 90 HIS A C 1
ATOM 697 O O . HIS A 1 90 ? 14.394 -4.788 -8.189 1.00 96.44 90 HIS A O 1
ATOM 703 N N . ILE A 1 91 ? 15.427 -4.994 -6.199 1.00 97.00 91 ILE A N 1
ATOM 704 C CA . ILE A 1 91 ? 16.739 -5.371 -6.749 1.00 97.00 91 ILE A CA 1
ATOM 705 C C . ILE A 1 91 ? 16.597 -6.579 -7.674 1.00 97.00 91 ILE A C 1
ATOM 707 O O . ILE A 1 91 ? 17.006 -6.525 -8.831 1.00 97.00 91 ILE A O 1
ATOM 711 N N . THR A 1 92 ? 15.949 -7.643 -7.202 1.00 96.88 92 THR A N 1
ATOM 712 C CA . THR A 1 92 ? 15.810 -8.891 -7.963 1.00 96.88 92 THR A CA 1
ATOM 713 C C . THR A 1 92 ? 15.083 -8.665 -9.288 1.00 96.88 92 THR A C 1
ATOM 715 O O . THR A 1 92 ? 15.547 -9.108 -10.343 1.00 96.88 92 THR A O 1
ATOM 718 N N . LYS A 1 93 ? 13.949 -7.952 -9.259 1.00 95.50 93 LYS A N 1
ATOM 719 C CA . LYS A 1 93 ? 13.142 -7.676 -10.457 1.00 95.50 93 LYS A CA 1
ATOM 720 C C . LYS A 1 93 ? 13.875 -6.752 -11.429 1.00 95.50 93 LYS A C 1
ATOM 722 O O . LYS A 1 93 ? 13.854 -7.013 -12.631 1.00 95.50 93 LYS A O 1
ATOM 727 N N . THR A 1 94 ? 14.548 -5.721 -10.923 1.00 96.19 94 THR A N 1
ATOM 728 C CA . THR A 1 94 ? 15.320 -4.774 -11.736 1.00 96.19 94 THR A CA 1
ATOM 729 C C . THR A 1 94 ? 16.515 -5.459 -12.398 1.00 96.19 94 THR A C 1
ATOM 731 O O . THR A 1 94 ? 16.666 -5.369 -13.614 1.00 96.19 94 THR A O 1
ATOM 734 N N . CYS A 1 95 ?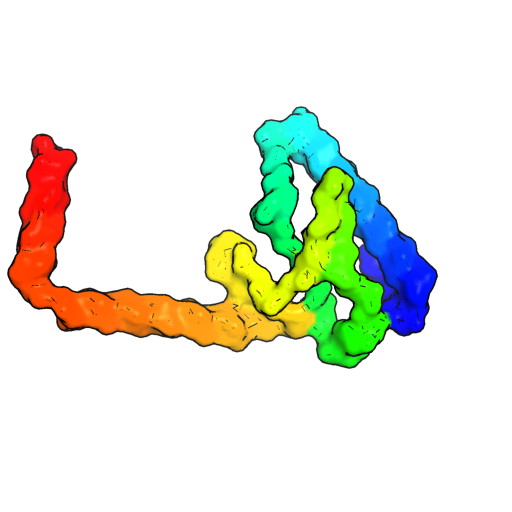 17.320 -6.220 -11.650 1.00 97.06 95 CYS A N 1
ATOM 735 C CA . CYS A 1 95 ? 18.452 -6.968 -12.204 1.00 97.06 95 CYS A CA 1
ATOM 736 C C . CYS A 1 95 ? 18.004 -7.994 -13.253 1.00 97.06 95 CYS A C 1
ATOM 738 O O . CYS A 1 95 ? 18.613 -8.082 -14.318 1.00 97.06 95 CYS A O 1
ATOM 740 N N . SER A 1 96 ? 16.911 -8.719 -12.993 1.00 95.81 96 SER A N 1
ATOM 741 C CA . SER A 1 96 ? 16.355 -9.692 -13.944 1.00 95.81 96 SER A CA 1
ATOM 742 C C . SER A 1 96 ? 15.905 -9.030 -15.248 1.00 95.81 96 SER A C 1
ATOM 744 O O . SER A 1 96 ? 16.199 -9.536 -16.331 1.00 95.81 96 SER A O 1
ATOM 746 N N . ALA A 1 97 ? 15.225 -7.880 -15.163 1.00 95.06 97 ALA A N 1
ATOM 747 C CA . ALA A 1 97 ? 14.811 -7.119 -16.338 1.00 95.06 97 ALA A CA 1
ATOM 748 C C . ALA A 1 97 ? 16.024 -6.623 -17.143 1.00 95.06 97 ALA A C 1
ATOM 750 O O . ALA A 1 97 ? 16.073 -6.807 -18.361 1.00 95.06 97 ALA A O 1
ATOM 751 N N . SER A 1 98 ? 17.033 -6.062 -16.473 1.00 95.62 98 SER A N 1
ATOM 752 C CA . SER A 1 98 ? 18.275 -5.614 -17.113 1.00 95.62 98 SER A CA 1
ATOM 753 C C . SER A 1 98 ? 19.004 -6.761 -17.813 1.00 95.62 98 SER A C 1
ATOM 755 O O . SER A 1 98 ? 19.364 -6.633 -18.983 1.00 95.62 98 SER A O 1
ATOM 757 N N . PHE A 1 99 ? 19.162 -7.906 -17.143 1.00 96.56 99 PHE A N 1
ATOM 758 C CA . PHE A 1 99 ? 19.797 -9.087 -17.727 1.00 96.56 99 PHE A CA 1
ATOM 759 C C . PHE A 1 99 ? 19.032 -9.599 -18.953 1.00 96.56 99 PHE A C 1
ATOM 761 O O . PHE A 1 99 ? 19.634 -9.848 -19.997 1.00 96.56 99 PHE A O 1
ATOM 768 N N . PHE A 1 100 ? 17.701 -9.680 -18.867 1.00 95.12 100 PHE A N 1
ATOM 769 C CA . PHE A 1 100 ? 16.856 -10.054 -20.000 1.00 95.12 100 PHE A CA 1
ATOM 770 C C . PHE A 1 100 ? 17.070 -9.127 -21.203 1.00 95.12 100 PHE A C 1
ATOM 772 O O . PHE A 1 100 ? 17.216 -9.599 -22.334 1.00 95.12 100 PHE A O 1
ATOM 779 N N . HIS A 1 101 ? 17.118 -7.812 -20.978 1.00 93.69 101 HIS A N 1
ATOM 780 C CA . HIS A 1 101 ? 17.358 -6.849 -22.047 1.00 93.69 101 HIS A CA 1
ATOM 781 C C . HIS A 1 101 ? 18.750 -7.010 -22.662 1.00 93.69 101 HIS A C 1
ATOM 783 O O . HIS A 1 101 ? 18.848 -7.097 -23.886 1.00 93.69 101 HIS A O 1
ATOM 789 N N . LEU A 1 102 ? 19.803 -7.127 -21.848 1.00 94.06 102 LEU A N 1
ATOM 790 C CA . LEU A 1 102 ? 21.170 -7.359 -22.328 1.00 94.06 102 LEU A CA 1
ATOM 791 C C . LEU A 1 102 ? 21.268 -8.639 -23.164 1.00 94.06 102 LEU A C 1
ATOM 793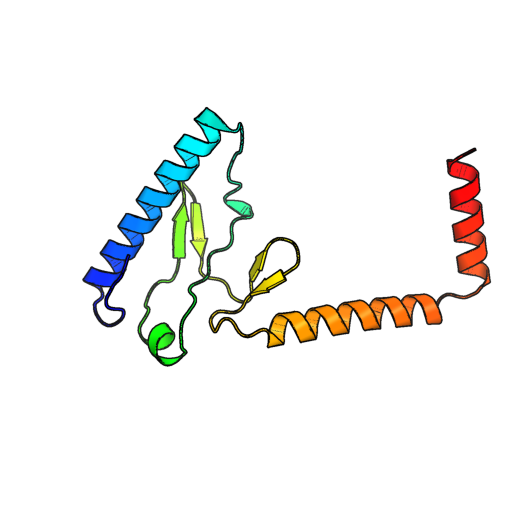 O O . LEU A 1 102 ? 21.779 -8.608 -24.283 1.00 94.06 102 LEU A O 1
ATOM 797 N N . HIS A 1 103 ? 20.705 -9.742 -22.672 1.00 92.94 103 HIS A N 1
ATOM 798 C CA . HIS A 1 103 ? 20.699 -11.013 -23.388 1.00 92.94 103 HIS A CA 1
ATOM 799 C C . HIS A 1 103 ? 19.930 -10.919 -24.711 1.00 92.94 103 HIS A C 1
ATOM 801 O O . HIS A 1 103 ? 20.374 -11.436 -25.738 1.00 92.94 103 HIS A O 1
ATOM 807 N N . LYS A 1 104 ? 18.786 -10.223 -24.720 1.00 91.38 104 LYS A N 1
ATOM 808 C CA . LYS A 1 104 ? 18.000 -9.985 -25.935 1.00 91.38 104 LYS A CA 1
ATOM 809 C C . LYS A 1 104 ? 18.798 -9.201 -26.975 1.00 91.38 104 LYS A C 1
ATOM 811 O O . LYS A 1 104 ? 18.746 -9.556 -28.151 1.00 91.38 104 LYS A O 1
ATOM 816 N N . TYR A 1 105 ? 19.539 -8.172 -26.565 1.00 87.44 105 TYR A N 1
ATOM 817 C CA . TYR A 1 105 ? 20.409 -7.424 -27.473 1.00 87.44 105 TYR A CA 1
ATOM 818 C C . TYR A 1 105 ? 21.556 -8.288 -28.000 1.00 87.44 105 TYR A C 1
ATOM 820 O O . TYR A 1 105 ? 21.723 -8.368 -29.214 1.00 87.44 105 TYR A O 1
ATOM 828 N N . ALA A 1 106 ? 22.265 -9.002 -27.124 1.00 87.12 106 ALA A N 1
ATOM 829 C CA . ALA A 1 106 ? 23.362 -9.893 -27.509 1.00 87.12 106 ALA A CA 1
ATOM 830 C C . ALA A 1 106 ? 22.915 -11.023 -28.458 1.00 87.12 106 ALA A C 1
ATOM 832 O O . ALA A 1 106 ? 23.639 -11.396 -29.374 1.00 87.12 106 ALA A O 1
ATOM 833 N N . SER A 1 107 ? 21.694 -11.533 -28.284 1.00 83.75 107 SER A N 1
ATOM 834 C CA . SER A 1 107 ? 21.125 -12.606 -29.114 1.00 83.75 107 SER A CA 1
ATOM 835 C C . SER A 1 107 ? 20.499 -12.108 -30.424 1.00 83.75 107 SER A C 1
ATOM 837 O O . SER A 1 107 ? 20.002 -12.904 -31.227 1.00 83.75 107 SER A O 1
ATOM 839 N N . THR A 1 108 ? 20.453 -10.792 -30.657 1.00 82.44 108 THR A N 1
ATOM 840 C CA . THR A 1 108 ? 19.881 -10.246 -31.889 1.00 82.44 108 THR A CA 1
ATOM 841 C C . THR A 1 108 ? 20.924 -10.301 -33.006 1.00 82.44 108 THR A C 1
ATOM 843 O O . THR A 1 108 ? 21.907 -9.573 -32.986 1.00 82.44 108 THR A O 1
ATOM 846 N N . SER A 1 109 ? 20.684 -11.140 -34.021 1.00 80.88 109 SER A N 1
ATOM 847 C CA . SER A 1 109 ? 21.529 -11.202 -35.225 1.00 80.88 109 SER A CA 1
ATOM 848 C C . SER A 1 109 ? 21.670 -9.819 -35.893 1.00 80.88 109 SER A C 1
ATOM 850 O O . SER A 1 109 ? 20.663 -9.104 -35.998 1.00 80.88 109 SER A O 1
ATOM 852 N N . PRO A 1 110 ? 22.852 -9.474 -36.447 1.00 75.25 110 PRO A N 1
ATOM 853 C CA . PRO A 1 110 ? 23.069 -8.241 -37.212 1.00 75.25 110 PRO A CA 1
ATOM 854 C C . PRO A 1 110 ? 22.017 -8.008 -38.304 1.00 75.25 110 PRO A C 1
ATOM 856 O O . PRO A 1 110 ? 21.557 -6.887 -38.501 1.00 75.25 110 PRO A O 1
ATOM 859 N N . SER A 1 111 ? 21.540 -9.082 -38.944 1.00 74.56 111 SER A N 1
ATOM 860 C CA . SER A 1 111 ? 20.476 -9.029 -39.958 1.00 74.56 111 SER A CA 1
ATOM 861 C C . SER A 1 111 ? 19.130 -8.526 -39.414 1.00 74.56 111 SER A C 1
ATOM 863 O O . SER A 1 111 ? 18.388 -7.838 -40.115 1.00 74.56 111 SER A O 1
ATOM 865 N N . LYS A 1 112 ? 18.799 -8.841 -38.155 1.00 71.50 112 LYS A N 1
ATOM 866 C CA . LYS A 1 112 ? 17.576 -8.377 -37.484 1.00 71.50 112 LYS A CA 1
ATOM 867 C C . LYS A 1 112 ? 17.713 -6.924 -37.033 1.00 71.50 112 LYS A C 1
ATOM 869 O O . LYS A 1 112 ? 16.738 -6.184 -37.133 1.00 71.50 112 LYS A O 1
ATOM 874 N N . LEU A 1 113 ? 18.902 -6.509 -36.582 1.00 70.25 113 LEU A N 1
ATOM 875 C CA . LEU A 1 113 ? 19.192 -5.108 -36.254 1.00 70.25 113 LEU A CA 1
ATOM 876 C C . LEU A 1 113 ? 19.104 -4.222 -37.500 1.00 70.25 113 LEU A C 1
ATOM 878 O O . LEU A 1 113 ? 18.379 -3.233 -37.470 1.00 70.25 113 LEU A O 1
ATOM 882 N N . LEU A 1 114 ? 19.733 -4.632 -38.607 1.00 70.56 114 LEU A N 1
ATOM 883 C CA . LEU A 1 114 ? 19.662 -3.946 -39.903 1.00 70.56 114 LEU A CA 1
ATOM 884 C C 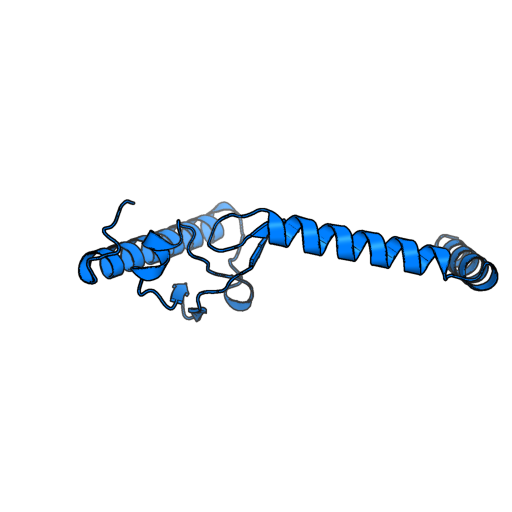. LEU A 1 114 ? 18.221 -3.783 -40.398 1.00 70.56 114 LEU A C 1
ATOM 886 O O . LEU A 1 114 ? 17.818 -2.675 -40.738 1.00 70.56 114 LEU A O 1
ATOM 890 N N . ARG A 1 115 ? 17.397 -4.843 -40.363 1.00 72.00 115 ARG A N 1
ATOM 891 C CA . ARG A 1 115 ? 15.971 -4.731 -40.730 1.00 72.00 115 ARG A CA 1
ATOM 892 C C . ARG A 1 115 ? 15.213 -3.750 -39.840 1.00 72.00 115 ARG A C 1
ATOM 894 O O . ARG A 1 115 ? 14.393 -2.990 -40.341 1.00 72.00 115 ARG A O 1
ATOM 901 N N . ARG A 1 116 ? 15.469 -3.765 -38.530 1.00 73.69 116 ARG A N 1
ATOM 902 C CA . ARG A 1 116 ? 14.800 -2.873 -37.572 1.00 73.69 116 ARG A CA 1
ATOM 903 C C . ARG A 1 116 ? 15.205 -1.413 -37.784 1.00 73.69 116 ARG A C 1
ATOM 905 O O . ARG A 1 116 ? 14.357 -0.536 -37.668 1.00 73.69 116 ARG A O 1
ATOM 912 N N . TRP A 1 117 ? 16.466 -1.176 -38.142 1.00 71.94 117 TRP A N 1
ATOM 913 C CA . TRP A 1 117 ? 16.997 0.140 -38.496 1.00 71.94 117 TRP A CA 1
ATOM 914 C C . TRP A 1 117 ? 16.407 0.651 -39.819 1.00 71.94 117 TRP A C 1
ATOM 916 O O . TRP A 1 117 ? 15.881 1.760 -39.856 1.00 71.94 117 TRP A O 1
ATOM 926 N N . CYS A 1 118 ? 16.365 -0.189 -40.862 1.00 75.06 118 CYS A N 1
ATOM 927 C CA . CYS A 1 118 ? 15.691 0.134 -42.124 1.00 75.06 118 CYS A CA 1
ATOM 928 C C . CYS A 1 118 ? 14.206 0.462 -41.920 1.00 75.06 118 CYS A C 1
ATOM 930 O O . CYS A 1 118 ? 13.750 1.501 -42.382 1.00 75.06 118 CYS A O 1
ATOM 932 N N . MET A 1 119 ? 13.457 -0.368 -41.184 1.00 73.38 119 MET A N 1
ATOM 933 C CA . MET A 1 119 ? 12.031 -0.117 -40.920 1.00 73.38 119 MET A CA 1
ATOM 934 C C . MET A 1 119 ? 11.783 1.176 -40.135 1.00 73.38 119 MET A C 1
ATOM 936 O O . MET A 1 119 ? 10.748 1.808 -40.326 1.00 73.38 119 MET A O 1
ATOM 940 N N . HIS A 1 120 ? 12.696 1.561 -39.238 1.00 73.06 120 HIS A N 1
ATOM 941 C CA . HIS A 1 120 ? 12.582 2.828 -38.523 1.00 73.06 120 HIS A CA 1
ATOM 942 C C . HIS A 1 120 ? 12.844 4.001 -39.469 1.00 73.06 120 HIS A C 1
ATOM 944 O O . HIS A 1 120 ? 12.024 4.908 -39.531 1.00 73.06 120 HIS A O 1
ATOM 950 N N . SER A 1 121 ? 13.909 3.932 -40.275 1.00 68.75 121 SER A N 1
ATOM 951 C CA . SER A 1 121 ? 14.264 4.975 -41.243 1.00 68.75 121 SER A CA 1
ATOM 952 C C . SER A 1 121 ? 13.184 5.212 -42.305 1.00 68.75 121 SER A C 1
ATOM 954 O O . SER A 1 121 ? 12.985 6.350 -42.707 1.00 68.75 121 SER A O 1
ATOM 956 N N . SER A 1 122 ? 12.451 4.176 -42.726 1.00 69.75 122 SER A N 1
ATOM 957 C CA . SER A 1 122 ? 11.337 4.298 -43.682 1.00 69.75 122 SER A CA 1
ATOM 958 C C . SER A 1 122 ? 10.048 4.883 -43.091 1.00 69.75 122 SER A C 1
ATOM 960 O O . SER A 1 122 ? 9.102 5.109 -43.834 1.00 69.75 122 SER A O 1
ATOM 962 N N . ARG A 1 123 ? 9.965 5.070 -41.768 1.00 64.56 123 ARG A N 1
ATOM 963 C CA . ARG A 1 123 ? 8.767 5.594 -41.085 1.00 64.56 123 ARG A CA 1
ATOM 964 C C . ARG A 1 123 ? 8.900 7.060 -40.668 1.00 64.56 123 ARG A C 1
ATOM 966 O O . ARG A 1 123 ? 7.902 7.669 -40.302 1.00 64.56 123 ARG A O 1
ATOM 973 N N . VAL A 1 124 ? 10.123 7.587 -40.668 1.00 66.00 124 VAL A N 1
ATOM 974 C CA . VAL A 1 124 ? 10.437 8.988 -40.332 1.00 66.00 124 VAL A CA 1
ATOM 975 C C . VAL A 1 124 ? 10.783 9.828 -41.567 1.00 66.00 124 VAL A C 1
ATOM 977 O O . VAL A 1 124 ? 11.106 11.002 -41.413 1.00 66.00 124 VAL A O 1
ATOM 980 N N . GLY A 1 125 ? 10.732 9.227 -42.761 1.00 50.03 125 GLY A N 1
ATOM 981 C CA . GLY A 1 125 ? 10.881 9.895 -44.055 1.00 50.03 125 GLY A CA 1
ATOM 982 C C . GLY A 1 125 ? 9.548 10.077 -44.759 1.00 50.03 125 GLY A C 1
ATOM 983 O O . GLY A 1 125 ? 8.645 9.245 -44.513 1.00 50.03 125 GLY A O 1
#